Protein AF-A0A4U9CUE2-F1 (afdb_monomer_lite)

Radius of gyration: 15.02 Å; chains: 1; bounding box: 28×36×37 Å

Secondary structure (DSSP, 8-state):
--EEE-S-HHHHHHH-TTSEEESSHHHHHH-TT--EEEE-S-GGGHHHHHHHHHHTT-EEEEPSS--SSHHHHHHHHHHHHHHT--EEE--GGGG-HHHH--

Foldseek 3Di:
DAAEADPDPVVVCVVPVPHHYDPDLVVLLQDPPAAEDEAADPQAVQLVSLLSSLQSLHAYEYEPPNHPDPVSVVVSVVSCVVSVHHYYYCPPCCPDPVNVVD

Structure (mmCIF, N/CA/C/O backbone):
data_AF-A0A4U9CUE2-F1
#
_entry.id   AF-A0A4U9CUE2-F1
#
loop_
_atom_site.group_PDB
_atom_site.id
_atom_site.type_symbol
_atom_site.label_atom_id
_atom_site.label_alt_id
_atom_site.label_comp_id
_atom_site.label_asym_id
_atom_site.label_entity_id
_atom_site.label_seq_id
_atom_site.pdbx_PDB_ins_code
_atom_site.Cartn_x
_atom_site.Cartn_y
_atom_site.Cartn_z
_atom_site.occupancy
_atom_site.B_iso_or_equiv
_atom_site.auth_seq_id
_atom_site.auth_comp_id
_atom_site.auth_asym_id
_atom_site.auth_atom_id
_atom_site.pdbx_PDB_model_num
ATOM 1 N N . MET A 1 1 ? -6.722 -7.182 -13.604 1.00 79.31 1 MET A N 1
ATOM 2 C CA . MET A 1 1 ? -5.428 -7.859 -13.879 1.00 79.31 1 MET A CA 1
ATOM 3 C C . MET A 1 1 ? -4.385 -7.274 -12.936 1.00 79.31 1 MET A C 1
ATOM 5 O O . MET A 1 1 ? -4.584 -6.132 -12.537 1.00 79.31 1 MET A O 1
ATOM 9 N N . PRO A 1 2 ? -3.335 -8.010 -12.532 1.00 91.81 2 PRO A N 1
ATOM 10 C CA . PRO A 1 2 ? -2.307 -7.455 -11.652 1.00 91.81 2 PRO A CA 1
ATOM 11 C C . PRO A 1 2 ? -1.535 -6.321 -12.340 1.00 91.81 2 PRO A C 1
ATOM 13 O O . PRO A 1 2 ? -1.377 -6.318 -13.564 1.00 91.81 2 PRO A O 1
ATOM 16 N N . ALA A 1 3 ? -1.050 -5.376 -11.539 1.00 97.50 3 ALA A N 1
ATOM 17 C CA . ALA A 1 3 ? -0.256 -4.240 -11.984 1.00 97.50 3 ALA A CA 1
ATOM 18 C C . ALA A 1 3 ? 0.847 -3.926 -10.961 1.00 97.50 3 ALA A C 1
ATOM 20 O O . ALA A 1 3 ? 0.691 -4.209 -9.772 1.00 97.50 3 ALA A O 1
ATOM 21 N N . VAL A 1 4 ? 1.957 -3.355 -11.427 1.00 98.31 4 VAL A N 1
ATOM 22 C CA . VAL A 1 4 ? 3.137 -3.023 -10.616 1.00 98.31 4 VAL A CA 1
ATOM 23 C C . VAL A 1 4 ? 3.507 -1.562 -10.831 1.00 98.31 4 VAL A C 1
ATOM 25 O O . VAL A 1 4 ? 3.552 -1.093 -11.964 1.00 98.31 4 VAL A O 1
ATOM 28 N N . SER A 1 5 ? 3.811 -0.843 -9.751 1.00 98.12 5 SER A N 1
ATOM 29 C CA . SER A 1 5 ? 4.446 0.472 -9.845 1.00 98.12 5 SER A CA 1
ATOM 30 C C . SER A 1 5 ? 5.962 0.310 -9.781 1.00 98.12 5 SER A C 1
ATOM 32 O O . SER A 1 5 ? 6.474 -0.278 -8.829 1.00 98.12 5 SER A O 1
ATOM 34 N N . SER A 1 6 ? 6.675 0.790 -10.799 1.00 97.75 6 SER A N 1
ATOM 35 C CA . SER A 1 6 ? 8.138 0.731 -10.868 1.00 97.75 6 SER A CA 1
ATOM 36 C C . SER A 1 6 ? 8.678 1.848 -11.756 1.00 97.75 6 SER A C 1
ATOM 38 O O . SER A 1 6 ? 8.101 2.144 -12.800 1.00 97.75 6 SER A O 1
ATOM 40 N N . SER A 1 7 ? 9.825 2.420 -11.384 1.00 96.75 7 SER A N 1
ATOM 41 C CA . SER A 1 7 ? 10.583 3.329 -12.253 1.00 96.75 7 SER A CA 1
ATOM 42 C C . SER A 1 7 ? 11.335 2.599 -13.373 1.00 96.75 7 SER A C 1
ATOM 44 O O . SER A 1 7 ? 11.736 3.228 -14.349 1.00 96.75 7 SER A O 1
ATOM 46 N N . ASP A 1 8 ? 11.519 1.281 -13.246 1.00 97.06 8 ASP A N 1
ATOM 47 C CA . ASP A 1 8 ? 12.165 0.421 -14.237 1.00 97.06 8 ASP A CA 1
ATOM 48 C C . ASP A 1 8 ? 11.188 -0.670 -14.687 1.00 97.06 8 ASP A C 1
ATOM 50 O O . ASP A 1 8 ? 10.998 -1.694 -14.022 1.00 97.06 8 ASP A O 1
ATOM 54 N N . GLU A 1 9 ? 10.527 -0.420 -15.815 1.00 97.06 9 GLU A N 1
ATOM 55 C CA . GLU A 1 9 ? 9.605 -1.363 -16.446 1.00 97.06 9 GLU A CA 1
ATOM 56 C C . GLU A 1 9 ? 10.329 -2.570 -17.053 1.00 97.06 9 GLU A C 1
ATOM 58 O O . GLU A 1 9 ? 9.810 -3.689 -17.004 1.00 97.06 9 GLU A O 1
ATOM 63 N N . GLY A 1 10 ? 11.534 -2.366 -17.592 1.00 97.06 10 GLY A N 1
ATOM 64 C CA . GLY A 1 10 ? 12.324 -3.430 -18.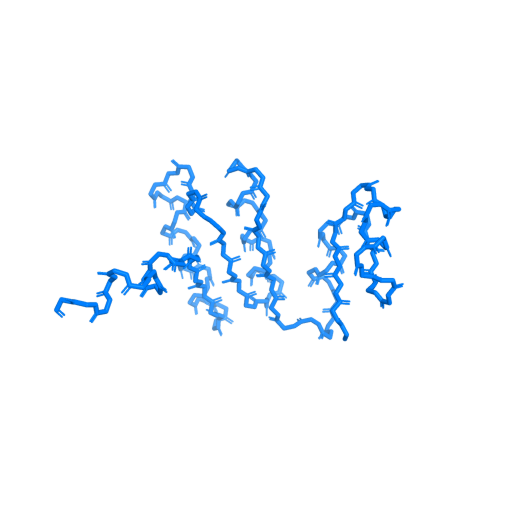205 1.00 97.06 10 GLY A CA 1
ATOM 65 C C . GLY A 1 10 ? 12.630 -4.530 -17.197 1.00 97.06 10 GLY A C 1
ATOM 66 O O . GLY A 1 10 ? 12.401 -5.705 -17.480 1.00 97.06 10 GLY A O 1
ATOM 67 N N . LYS A 1 11 ? 13.041 -4.142 -15.985 1.00 97.69 11 LYS A N 1
ATOM 68 C CA . LYS A 1 11 ? 13.286 -5.076 -14.883 1.00 97.69 11 LYS A CA 1
ATOM 69 C C . LYS A 1 11 ? 12.049 -5.893 -14.511 1.00 97.69 11 LYS A C 1
ATOM 71 O O . LYS A 1 11 ? 12.165 -7.094 -14.301 1.00 97.69 11 LYS A O 1
ATOM 76 N N . VAL A 1 12 ? 10.870 -5.271 -14.451 1.00 98.00 12 VAL A N 1
ATOM 77 C CA . VAL A 1 12 ? 9.623 -5.977 -14.107 1.00 98.00 12 VAL A CA 1
ATOM 78 C C . VAL A 1 12 ? 9.234 -6.970 -15.202 1.00 98.00 12 VAL A C 1
ATOM 80 O O . VAL A 1 12 ? 8.863 -8.103 -14.901 1.00 98.00 12 VAL A O 1
ATOM 83 N N . ARG A 1 13 ? 9.341 -6.570 -16.473 1.00 96.69 13 ARG A N 1
ATOM 84 C CA . ARG A 1 13 ? 8.922 -7.395 -17.615 1.00 96.69 13 ARG A CA 1
ATOM 85 C C . ARG A 1 13 ? 9.817 -8.608 -17.871 1.00 96.69 13 ARG A C 1
ATOM 87 O O . ARG A 1 13 ? 9.359 -9.529 -18.539 1.00 96.69 13 ARG A O 1
ATOM 94 N N . ILE A 1 14 ? 11.051 -8.625 -17.358 1.00 97.75 14 ILE A N 1
ATOM 95 C CA . ILE A 1 14 ? 11.923 -9.812 -17.409 1.00 97.75 14 ILE A CA 1
ATOM 96 C C . ILE A 1 14 ? 11.271 -10.983 -16.664 1.00 97.75 14 ILE A C 1
ATOM 98 O O . ILE A 1 14 ? 11.204 -12.084 -17.206 1.00 97.75 14 ILE A O 1
ATOM 102 N N . ASP A 1 15 ? 10.749 -10.729 -15.464 1.00 97.81 15 ASP A N 1
ATOM 103 C CA . ASP A 1 15 ? 10.124 -11.763 -14.633 1.00 97.81 15 ASP A CA 1
ATOM 104 C C . ASP A 1 15 ? 8.622 -11.912 -14.932 1.00 97.81 15 ASP A C 1
ATOM 106 O O . ASP A 1 15 ? 8.078 -13.017 -14.903 1.00 97.81 15 ASP A O 1
ATOM 110 N N . TRP A 1 16 ? 7.942 -10.806 -15.263 1.00 97.06 16 TRP A N 1
ATOM 111 C CA . TRP A 1 16 ? 6.487 -10.749 -15.449 1.00 97.06 16 TRP A CA 1
ATOM 112 C C . TRP A 1 16 ? 6.094 -10.051 -16.765 1.00 97.06 16 TRP A C 1
ATOM 114 O O . TRP A 1 16 ? 5.610 -8.918 -16.747 1.00 97.06 16 TRP A O 1
ATOM 124 N N . PRO A 1 17 ? 6.229 -10.709 -17.932 1.00 95.94 17 PRO A N 1
ATOM 125 C CA . PRO A 1 17 ? 6.080 -10.050 -19.237 1.00 95.94 17 PRO A CA 1
ATOM 126 C C . PRO A 1 17 ? 4.691 -9.463 -19.531 1.00 95.94 17 PRO A C 1
ATOM 128 O O . PRO A 1 17 ? 4.565 -8.560 -20.354 1.00 95.94 17 PRO A O 1
ATOM 131 N N . ALA A 1 18 ? 3.645 -9.993 -18.892 1.00 95.75 18 ALA A N 1
ATOM 132 C CA . ALA A 1 18 ? 2.251 -9.622 -19.138 1.00 95.75 18 ALA A CA 1
ATOM 133 C C . ALA A 1 18 ? 1.652 -8.691 -18.066 1.00 95.75 18 ALA A C 1
ATOM 135 O O . ALA A 1 18 ? 0.464 -8.373 -18.137 1.00 95.75 18 ALA A O 1
ATOM 136 N N . VAL A 1 19 ? 2.427 -8.289 -17.049 1.00 96.88 19 VAL A N 1
ATOM 137 C CA . VAL A 1 19 ? 1.922 -7.402 -15.992 1.00 96.88 19 VAL A CA 1
ATOM 138 C C . VAL A 1 19 ? 1.892 -5.958 -16.485 1.00 96.88 19 VAL A C 1
ATOM 140 O O . VAL A 1 19 ? 2.814 -5.502 -17.160 1.00 96.88 19 VAL A O 1
ATOM 143 N N . SER A 1 20 ? 0.832 -5.226 -16.144 1.00 97.06 20 SER A N 1
ATOM 144 C CA . SER A 1 20 ? 0.799 -3.785 -16.398 1.00 97.06 20 SER A CA 1
ATOM 145 C C . SER A 1 20 ? 1.807 -3.088 -15.483 1.00 97.06 20 SER A C 1
ATOM 147 O O . SER A 1 20 ? 1.831 -3.368 -14.281 1.00 97.06 20 SER A O 1
ATOM 149 N N . VAL A 1 21 ? 2.623 -2.185 -16.027 1.00 98.06 21 VAL A N 1
ATOM 150 C CA . VAL A 1 21 ? 3.572 -1.384 -15.245 1.00 98.06 21 VAL A CA 1
ATOM 151 C C . VAL A 1 21 ? 3.178 0.084 -15.316 1.00 98.06 21 VAL A C 1
ATOM 153 O O . VAL A 1 21 ? 2.913 0.618 -16.391 1.00 98.06 21 VAL A O 1
ATOM 156 N N . VAL A 1 22 ? 3.128 0.735 -14.158 1.00 98.06 22 VAL A N 1
ATOM 157 C CA . VAL A 1 22 ? 2.843 2.166 -14.023 1.00 98.06 22 VAL A CA 1
ATOM 158 C C . VAL A 1 22 ? 4.015 2.874 -13.352 1.00 98.06 22 VAL A C 1
ATOM 160 O O . VAL A 1 22 ? 4.736 2.279 -12.551 1.00 98.06 22 VAL A O 1
ATOM 163 N N . ALA A 1 23 ? 4.206 4.155 -13.658 1.00 96.44 23 ALA A N 1
ATOM 164 C CA . ALA A 1 23 ? 5.312 4.926 -13.097 1.00 96.44 23 ALA A CA 1
ATOM 165 C C . ALA A 1 23 ? 5.041 5.324 -11.640 1.00 96.44 23 ALA A C 1
ATOM 167 O O . ALA A 1 23 ? 5.942 5.274 -10.809 1.00 96.44 23 ALA A O 1
ATOM 168 N N . GLU A 1 24 ? 3.788 5.659 -11.317 1.00 97.00 24 GLU A N 1
ATOM 169 C CA . GLU A 1 24 ? 3.414 6.221 -10.020 1.00 97.00 24 GLU A CA 1
ATOM 170 C C . GLU A 1 24 ? 2.449 5.305 -9.251 1.00 97.00 24 GLU A C 1
ATOM 172 O O . 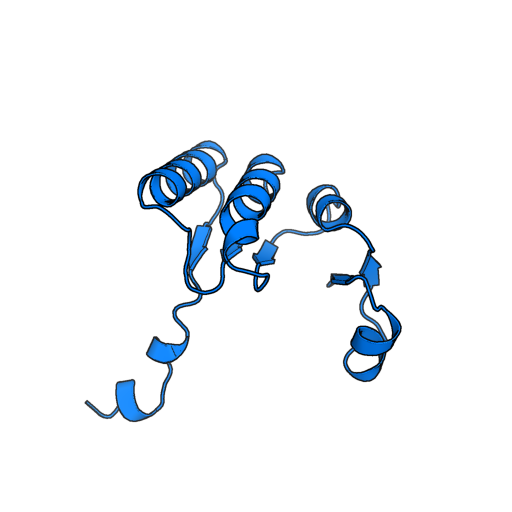GLU A 1 24 ? 1.429 4.886 -9.814 1.00 97.00 24 GLU A O 1
ATOM 177 N N . PRO A 1 25 ? 2.668 5.058 -7.942 1.00 97.94 25 PRO A N 1
ATOM 178 C CA . PRO A 1 25 ? 1.786 4.211 -7.133 1.00 97.94 25 PRO A CA 1
ATOM 179 C C . PRO A 1 25 ? 0.327 4.671 -7.144 1.00 97.94 25 PRO A C 1
ATOM 181 O O . PRO A 1 25 ? -0.590 3.853 -7.123 1.00 97.94 25 PRO A O 1
ATOM 184 N N . ARG A 1 26 ? 0.105 5.987 -7.247 1.00 97.50 26 ARG A N 1
ATOM 185 C CA . ARG A 1 26 ? -1.231 6.585 -7.293 1.00 97.50 26 ARG A CA 1
ATOM 186 C C . ARG A 1 26 ? -2.090 6.041 -8.436 1.00 97.50 26 ARG A C 1
ATOM 188 O O . ARG A 1 26 ? -3.288 5.867 -8.249 1.00 97.50 26 ARG A O 1
ATOM 195 N N . GLN A 1 27 ? -1.485 5.697 -9.573 1.00 98.06 27 GLN A N 1
ATOM 196 C CA . GLN A 1 27 ? -2.210 5.114 -10.705 1.00 98.06 27 GLN A CA 1
ATOM 197 C C . GLN A 1 27 ? -2.849 3.763 -10.341 1.00 98.06 27 GLN A C 1
ATOM 199 O O . GLN A 1 27 ? -3.902 3.429 -10.873 1.00 98.06 27 GLN A O 1
ATOM 204 N N . LEU A 1 28 ? -2.256 3.013 -9.402 1.00 98.25 28 LEU A N 1
ATOM 205 C CA . LEU A 1 28 ? -2.837 1.773 -8.877 1.00 98.25 28 LEU A CA 1
ATOM 206 C C . LEU A 1 28 ? -3.989 2.042 -7.900 1.00 98.25 28 LEU A C 1
ATOM 208 O O . LEU A 1 28 ? -4.939 1.267 -7.820 1.00 98.25 28 LEU A O 1
ATOM 212 N N . PHE A 1 29 ? -3.908 3.131 -7.133 1.00 98.06 29 PHE A N 1
ATOM 213 C CA . PHE A 1 29 ? -4.944 3.495 -6.163 1.00 98.06 29 PHE A CA 1
ATOM 214 C C . PHE A 1 29 ? -6.213 3.985 -6.864 1.00 98.06 29 PHE A C 1
ATOM 216 O O . PHE A 1 29 ? -7.315 3.688 -6.408 1.00 98.06 29 PHE A O 1
ATOM 223 N N . ASP A 1 30 ? -6.054 4.683 -7.988 1.00 97.56 30 ASP A N 1
ATOM 224 C CA . ASP A 1 30 ? -7.158 5.256 -8.757 1.00 97.56 30 ASP A CA 1
ATOM 225 C C . ASP A 1 30 ? -7.829 4.232 -9.703 1.00 97.56 30 ASP A C 1
ATOM 227 O O . ASP A 1 30 ? -8.943 4.475 -10.169 1.00 97.56 30 ASP A O 1
ATOM 231 N N . ASP A 1 31 ? -7.210 3.072 -9.972 1.00 97.62 31 ASP A N 1
ATOM 232 C CA . ASP A 1 31 ? -7.802 2.026 -10.822 1.00 97.62 31 ASP A CA 1
ATOM 233 C C . ASP A 1 31 ? -8.975 1.333 -10.101 1.00 97.62 31 ASP A C 1
ATOM 235 O O . ASP A 1 31 ? -8.759 0.638 -9.100 1.00 97.62 31 ASP A O 1
ATOM 239 N N . PRO A 1 32 ? -10.226 1.456 -10.584 1.00 96.75 32 PRO A N 1
ATOM 240 C CA . PRO A 1 32 ? -11.385 0.846 -9.936 1.00 96.75 32 PRO A CA 1
ATOM 241 C C . PRO A 1 32 ? -11.365 -0.691 -9.954 1.00 96.75 32 PRO A C 1
ATOM 243 O O . PRO A 1 32 ? -12.107 -1.298 -9.189 1.00 96.75 32 PRO A O 1
ATOM 246 N N . ASN A 1 33 ? -10.526 -1.322 -10.781 1.00 97.06 33 ASN A N 1
ATOM 247 C CA . ASN A 1 33 ? -10.437 -2.780 -10.919 1.00 97.06 33 ASN A CA 1
ATOM 248 C C . ASN A 1 33 ? -9.401 -3.429 -9.987 1.00 97.06 33 ASN A C 1
ATOM 250 O O . ASN A 1 33 ? -9.213 -4.646 -10.037 1.00 97.06 33 ASN A O 1
ATOM 254 N N . ILE A 1 34 ? -8.684 -2.636 -9.186 1.00 98.12 34 ILE A N 1
ATOM 255 C CA . ILE A 1 34 ? -7.732 -3.135 -8.188 1.00 98.12 34 ILE A CA 1
ATOM 256 C C . ILE A 1 34 ? -8.410 -3.168 -6.820 1.00 98.12 34 ILE A C 1
ATOM 258 O O . ILE A 1 34 ? -8.848 -2.134 -6.321 1.00 98.12 34 ILE A O 1
ATOM 262 N N . ASP A 1 35 ? -8.446 -4.336 -6.182 1.00 98.12 35 ASP A N 1
ATOM 263 C CA . ASP A 1 35 ? -9.032 -4.500 -4.844 1.00 98.12 35 ASP A CA 1
ATOM 264 C C . ASP A 1 35 ? -8.001 -4.349 -3.713 1.00 98.12 35 ASP A C 1
ATOM 266 O O . ASP A 1 35 ? -8.316 -3.855 -2.628 1.00 98.12 35 ASP A O 1
ATOM 270 N N . LEU A 1 36 ? -6.758 -4.775 -3.958 1.00 98.44 36 LEU A N 1
ATOM 271 C CA . LEU A 1 36 ? -5.699 -4.919 -2.958 1.00 98.44 36 LEU A CA 1
ATOM 272 C C . LEU A 1 36 ? -4.396 -4.270 -3.432 1.00 98.44 36 LEU A C 1
ATOM 274 O O . LEU A 1 36 ? -3.945 -4.513 -4.548 1.00 98.44 36 LEU A O 1
ATOM 278 N N . ILE A 1 37 ? -3.760 -3.522 -2.532 1.00 98.69 37 ILE A N 1
ATOM 279 C CA . ILE A 1 37 ? -2.419 -2.959 -2.688 1.00 98.69 37 ILE A CA 1
ATOM 280 C C . ILE A 1 37 ? -1.458 -3.663 -1.728 1.00 98.69 37 ILE A C 1
ATOM 282 O O . ILE A 1 37 ? -1.721 -3.768 -0.529 1.00 98.69 37 ILE A O 1
ATOM 286 N N . VAL A 1 38 ? -0.318 -4.111 -2.252 1.00 98.50 38 VAL A N 1
ATOM 287 C CA . VAL A 1 38 ? 0.803 -4.629 -1.459 1.00 98.50 38 VAL A CA 1
ATOM 288 C C . VAL A 1 38 ? 1.926 -3.596 -1.488 1.00 98.50 38 VAL A C 1
ATOM 290 O O . VAL A 1 38 ? 2.299 -3.133 -2.563 1.00 98.50 38 VAL A O 1
ATOM 293 N N . ILE A 1 39 ? 2.455 -3.230 -0.319 1.00 98.38 39 ILE A N 1
ATOM 294 C CA . ILE A 1 39 ? 3.453 -2.163 -0.151 1.00 98.38 39 ILE A CA 1
ATOM 295 C C . ILE A 1 39 ? 4.746 -2.754 0.439 1.00 98.38 39 ILE A C 1
ATOM 297 O O . ILE A 1 39 ? 4.873 -2.820 1.662 1.00 98.38 39 ILE A O 1
ATOM 301 N N . PRO A 1 40 ? 5.689 -3.202 -0.414 1.00 97.31 40 PRO A N 1
ATOM 302 C CA . PRO A 1 40 ? 7.029 -3.647 -0.028 1.00 97.31 40 PRO A CA 1
ATOM 303 C C . PRO A 1 40 ? 8.104 -2.603 -0.395 1.00 97.31 40 PRO A C 1
ATOM 305 O O . PRO A 1 40 ? 9.153 -2.930 -0.950 1.00 97.31 40 PRO A O 1
ATOM 308 N N . THR A 1 41 ? 7.802 -1.321 -0.198 1.00 96.06 41 THR A N 1
ATOM 309 C CA . THR A 1 41 ? 8.672 -0.188 -0.556 1.00 96.06 41 THR A CA 1
ATOM 310 C C . THR A 1 41 ? 9.609 0.177 0.611 1.00 96.06 41 THR A C 1
ATOM 312 O O . THR A 1 41 ? 9.559 -0.459 1.658 1.00 96.06 41 THR A O 1
ATOM 315 N N . PRO A 1 42 ? 10.517 1.165 0.490 1.00 95.88 42 PRO A N 1
ATOM 316 C CA . PRO A 1 42 ? 11.320 1.606 1.633 1.00 95.88 42 PRO A CA 1
ATOM 317 C C . PRO A 1 42 ? 10.464 2.058 2.830 1.00 95.88 42 PRO A C 1
ATOM 319 O O . PRO A 1 42 ? 9.396 2.648 2.659 1.00 95.88 42 PRO A O 1
ATOM 322 N N . ASN A 1 43 ? 10.945 1.803 4.049 1.00 93.69 43 ASN A N 1
ATOM 323 C CA . ASN A 1 43 ? 10.175 1.909 5.299 1.00 93.69 43 ASN A CA 1
ATOM 324 C C . ASN A 1 43 ? 9.460 3.256 5.519 1.00 93.69 43 ASN A C 1
ATOM 326 O O . ASN A 1 43 ? 8.368 3.304 6.083 1.00 93.69 43 ASN A O 1
ATOM 330 N N . ASP A 1 44 ? 10.087 4.360 5.119 1.00 94.62 44 ASP A N 1
ATOM 331 C CA . ASP A 1 44 ? 9.569 5.725 5.261 1.00 94.62 44 ASP A CA 1
ATOM 332 C C . ASP A 1 44 ? 8.351 5.999 4.365 1.00 94.62 44 ASP A C 1
ATOM 334 O O . ASP A 1 44 ? 7.509 6.838 4.688 1.00 94.62 44 ASP A O 1
ATOM 338 N N . THR A 1 45 ? 8.209 5.237 3.282 1.00 96.81 45 THR A N 1
ATOM 339 C CA . THR A 1 45 ? 7.086 5.346 2.345 1.00 96.81 45 THR A CA 1
ATOM 340 C C . THR A 1 45 ? 5.858 4.534 2.760 1.00 96.81 45 THR A C 1
ATOM 342 O O . THR A 1 45 ? 4.760 4.804 2.273 1.00 96.81 45 THR A O 1
ATOM 345 N N . HIS A 1 46 ? 5.993 3.580 3.687 1.00 97.69 46 HIS A N 1
ATOM 346 C CA . HIS A 1 46 ? 4.896 2.692 4.085 1.00 97.69 46 HIS A CA 1
ATOM 347 C C . HIS A 1 46 ? 3.661 3.452 4.565 1.00 97.69 46 HIS A C 1
ATOM 349 O O . HIS A 1 46 ? 2.559 3.217 4.076 1.00 97.69 46 HIS A O 1
ATOM 355 N N . PHE A 1 47 ? 3.841 4.390 5.498 1.00 98.19 47 PHE A N 1
ATOM 356 C CA . PHE A 1 47 ? 2.730 5.160 6.049 1.00 98.19 47 PHE A CA 1
ATOM 357 C C . PHE A 1 47 ? 1.998 6.010 4.995 1.00 98.19 47 PHE A C 1
ATOM 359 O O . PHE A 1 47 ? 0.786 5.825 4.851 1.00 98.19 47 PHE A O 1
ATOM 366 N N . PRO A 1 48 ? 2.667 6.913 4.243 1.00 98.12 48 PRO A N 1
ATOM 367 C CA . PRO A 1 48 ? 1.964 7.748 3.271 1.00 98.12 48 PRO A CA 1
ATOM 368 C C . PRO A 1 48 ? 1.291 6.924 2.163 1.00 98.12 48 PRO A C 1
ATOM 370 O O . PRO A 1 48 ? 0.163 7.240 1.785 1.00 98.12 48 PRO A O 1
ATOM 373 N N . LEU A 1 49 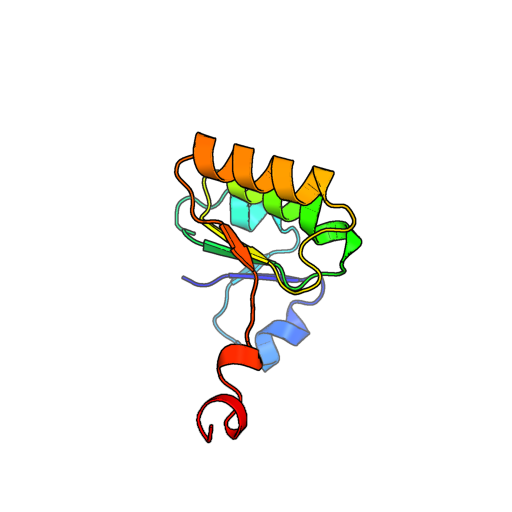? 1.917 5.839 1.689 1.00 98.50 49 LEU A N 1
ATOM 374 C CA . LEU A 1 49 ? 1.328 4.979 0.658 1.00 98.50 49 LEU A CA 1
ATOM 375 C C . LEU A 1 49 ? 0.145 4.161 1.188 1.00 98.50 49 LEU A C 1
ATOM 377 O O . LEU A 1 49 ? -0.894 4.101 0.533 1.00 98.50 49 LEU A O 1
ATOM 381 N N . ALA A 1 50 ? 0.264 3.569 2.380 1.00 98.56 50 ALA A N 1
ATOM 382 C CA . ALA A 1 50 ? -0.819 2.794 2.982 1.00 98.56 50 ALA A CA 1
ATOM 383 C C . ALA A 1 50 ? -2.036 3.675 3.263 1.00 98.56 50 ALA A C 1
ATOM 385 O O . ALA A 1 50 ? -3.161 3.282 2.961 1.00 98.56 50 ALA A O 1
ATOM 386 N N . LYS A 1 51 ? -1.816 4.886 3.789 1.00 98.56 51 LYS A N 1
ATOM 387 C CA . LYS A 1 51 ? -2.894 5.844 4.035 1.00 98.56 51 LYS A CA 1
ATOM 388 C C . LYS A 1 51 ? -3.604 6.215 2.734 1.00 98.56 51 LYS A C 1
ATOM 390 O O . LYS A 1 51 ? -4.824 6.094 2.674 1.00 98.56 51 LYS A O 1
ATOM 395 N N . ALA A 1 52 ? -2.853 6.581 1.693 1.00 98.56 52 ALA A N 1
ATOM 396 C CA . ALA A 1 52 ? -3.418 6.940 0.394 1.00 98.56 52 ALA A CA 1
ATOM 397 C C . ALA A 1 52 ? -4.223 5.786 -0.233 1.00 98.56 52 ALA A C 1
ATOM 399 O O . ALA A 1 52 ? -5.339 5.996 -0.705 1.00 98.56 52 ALA A O 1
ATOM 400 N N . ALA A 1 53 ? -3.702 4.557 -0.181 1.00 98.69 53 ALA A N 1
ATOM 401 C CA . ALA A 1 53 ? -4.398 3.378 -0.689 1.00 98.69 53 ALA A CA 1
ATOM 402 C C . ALA A 1 53 ? -5.696 3.081 0.088 1.00 98.69 53 ALA A C 1
ATOM 404 O O . ALA A 1 53 ? -6.735 2.816 -0.519 1.00 98.69 53 ALA A O 1
ATOM 405 N N . LEU A 1 54 ? -5.672 3.169 1.424 1.00 98.75 54 LEU A N 1
ATOM 406 C CA . LEU A 1 54 ? -6.870 2.990 2.252 1.00 98.75 54 LEU A CA 1
ATOM 407 C C . LEU A 1 54 ? -7.910 4.089 1.993 1.00 98.75 54 LEU A C 1
ATOM 409 O O . LEU A 1 54 ? -9.103 3.797 1.903 1.00 98.75 54 LEU A O 1
ATOM 413 N N . GLU A 1 55 ? -7.480 5.346 1.856 1.00 98.44 55 GLU A N 1
ATOM 414 C CA . GLU A 1 55 ? -8.355 6.482 1.538 1.00 98.44 55 GLU A CA 1
ATOM 415 C C . GLU A 1 55 ? -8.997 6.354 0.152 1.00 98.44 55 GLU A C 1
ATOM 417 O O . GLU A 1 55 ? -10.169 6.702 0.002 1.00 98.44 55 GLU A O 1
ATOM 422 N N . ALA A 1 56 ? -8.283 5.765 -0.813 1.00 98.38 56 ALA A N 1
ATOM 423 C CA . ALA A 1 56 ? -8.806 5.362 -2.121 1.00 98.38 56 ALA A CA 1
ATOM 424 C C . ALA A 1 56 ? -9.717 4.117 -2.064 1.00 98.38 56 ALA A C 1
ATOM 426 O O . ALA A 1 56 ? -10.222 3.649 -3.085 1.00 98.38 56 ALA A O 1
ATOM 427 N N . GLY A 1 57 ? -9.953 3.564 -0.872 1.00 98.31 57 GLY A N 1
ATOM 428 C CA . GLY A 1 57 ? -10.854 2.439 -0.661 1.00 98.31 57 GLY A CA 1
ATOM 429 C C . GLY A 1 57 ? -10.258 1.086 -1.041 1.00 98.31 57 GLY A C 1
ATOM 430 O O . GLY A 1 57 ? -11.025 0.167 -1.319 1.00 98.31 57 GLY A O 1
ATOM 431 N N . LYS A 1 58 ? -8.930 0.941 -1.043 1.00 98.69 58 LYS A N 1
ATOM 432 C CA . LYS A 1 58 ? -8.250 -0.334 -1.305 1.00 98.69 58 LYS A CA 1
ATOM 433 C C . LYS A 1 58 ? -8.011 -1.117 -0.019 1.00 98.69 58 LYS A C 1
ATOM 435 O O . LYS A 1 58 ? -7.835 -0.540 1.053 1.00 98.69 58 LYS A O 1
ATOM 440 N N . HIS A 1 59 ? -7.981 -2.441 -0.123 1.00 98.75 59 HIS A N 1
ATOM 441 C CA . HIS A 1 59 ? -7.366 -3.283 0.900 1.00 98.75 59 HIS A CA 1
ATOM 442 C C . HIS A 1 59 ? -5.844 -3.100 0.848 1.00 98.75 59 HIS A C 1
ATOM 444 O O . HIS A 1 59 ? -5.297 -2.830 -0.222 1.00 98.75 59 HIS A O 1
ATOM 450 N N . VAL A 1 60 ? -5.155 -3.236 1.984 1.00 98.75 60 VAL A N 1
ATOM 451 C CA . VAL A 1 60 ? -3.709 -2.978 2.065 1.00 98.75 60 VAL A CA 1
ATOM 452 C C . VAL A 1 60 ? -2.973 -4.069 2.841 1.00 98.75 60 VAL A C 1
ATOM 454 O O . VAL A 1 60 ? -3.355 -4.435 3.953 1.00 98.75 60 VAL A O 1
ATOM 457 N N . VAL A 1 61 ? -1.870 -4.547 2.264 1.00 98.62 61 VAL A N 1
ATOM 458 C CA . VAL A 1 61 ? -0.837 -5.340 2.943 1.00 98.62 61 VAL A CA 1
ATOM 459 C C . VAL A 1 61 ? 0.462 -4.542 2.930 1.00 98.62 61 VAL A C 1
ATOM 461 O O . VAL A 1 61 ? 0.905 -4.112 1.869 1.00 98.62 61 VAL A O 1
ATOM 464 N N . VAL A 1 62 ? 1.086 -4.358 4.090 1.00 97.94 62 VAL A N 1
ATOM 465 C CA . VAL A 1 62 ? 2.360 -3.635 4.223 1.00 97.94 62 VAL A CA 1
ATOM 466 C C . VAL A 1 62 ? 3.455 -4.597 4.668 1.00 97.94 62 VAL A C 1
ATOM 468 O O . VAL A 1 62 ? 3.226 -5.444 5.540 1.00 97.94 62 VAL A O 1
ATOM 471 N N . ASP A 1 63 ? 4.642 -4.482 4.077 1.00 94.88 63 ASP A N 1
ATOM 472 C CA . ASP A 1 63 ? 5.808 -5.232 4.535 1.00 94.88 63 ASP A CA 1
ATOM 473 C C . ASP A 1 63 ? 6.349 -4.676 5.867 1.00 94.88 63 ASP A C 1
ATOM 475 O O . ASP A 1 63 ? 5.932 -3.628 6.368 1.00 94.88 63 ASP A O 1
ATOM 479 N N . LYS A 1 64 ? 7.250 -5.412 6.515 1.00 91.25 64 LYS A N 1
ATOM 480 C CA . LYS A 1 64 ? 7.860 -4.975 7.773 1.00 91.25 64 LYS A CA 1
ATOM 481 C C . LYS A 1 64 ? 9.059 -4.058 7.507 1.00 91.25 64 LYS A C 1
ATOM 483 O O . LYS A 1 64 ? 9.835 -4.342 6.602 1.00 91.25 64 LYS A O 1
ATOM 488 N N . PRO A 1 65 ? 9.308 -3.059 8.374 1.00 90.94 65 PRO A N 1
ATOM 489 C CA . PRO A 1 65 ? 8.498 -2.636 9.519 1.00 90.94 65 PRO A CA 1
ATOM 490 C C . PRO A 1 65 ? 7.217 -1.915 9.078 1.00 90.94 65 PRO A C 1
ATOM 492 O O . PRO A 1 65 ? 7.247 -1.122 8.150 1.00 90.94 65 PRO A O 1
ATOM 495 N N . PHE A 1 66 ? 6.102 -2.153 9.773 1.00 90.56 66 PHE A N 1
ATOM 496 C CA . PHE A 1 66 ? 4.784 -1.652 9.359 1.00 90.56 66 PHE A CA 1
ATOM 497 C C . PHE A 1 66 ? 4.730 -0.121 9.191 1.00 90.56 66 PHE A C 1
ATOM 499 O O . PHE A 1 66 ? 4.270 0.376 8.169 1.00 90.56 66 PHE A O 1
ATOM 506 N N . THR A 1 67 ? 5.224 0.625 10.178 1.00 89.75 67 THR A N 1
ATOM 507 C CA . THR A 1 67 ? 5.341 2.091 10.157 1.00 89.75 67 THR A CA 1
ATOM 508 C C . THR A 1 67 ? 6.564 2.524 10.968 1.00 89.75 67 THR A C 1
ATOM 510 O O . THR A 1 67 ? 7.105 1.739 11.751 1.00 89.75 67 THR A O 1
ATOM 513 N N . VAL A 1 68 ? 6.990 3.785 10.820 1.00 87.31 68 VAL A N 1
ATOM 514 C CA . VAL A 1 68 ? 8.126 4.348 11.576 1.00 87.31 68 VAL A CA 1
ATOM 515 C C . VAL A 1 68 ? 7.747 4.617 13.037 1.00 87.31 68 VAL A C 1
ATOM 517 O O . VAL A 1 68 ? 8.586 4.503 13.928 1.00 87.31 68 VAL A O 1
ATOM 520 N N . THR A 1 69 ? 6.478 4.943 13.310 1.00 92.25 69 THR A N 1
ATOM 521 C CA . THR A 1 69 ? 5.983 5.203 14.671 1.00 92.25 69 THR A CA 1
ATOM 522 C C . THR A 1 69 ? 4.702 4.434 14.990 1.00 92.25 69 THR A C 1
ATOM 524 O O . THR A 1 69 ? 3.923 4.070 14.106 1.00 92.25 69 THR A O 1
ATOM 527 N N . LEU A 1 70 ? 4.429 4.241 16.284 1.00 94.06 70 LEU A N 1
ATOM 528 C CA . LEU A 1 70 ? 3.173 3.642 16.746 1.00 94.06 70 LEU A CA 1
ATOM 529 C C . LEU A 1 70 ? 1.953 4.535 16.459 1.00 94.06 70 LEU A C 1
ATOM 531 O O . LEU A 1 70 ? 0.863 4.017 16.228 1.00 94.06 70 LEU A O 1
ATOM 535 N N . SER A 1 71 ? 2.112 5.863 16.471 1.00 96.50 71 SER A N 1
ATOM 536 C CA . SER A 1 71 ? 1.018 6.787 16.146 1.00 96.50 71 SER A CA 1
ATOM 537 C C . SER A 1 71 ? 0.545 6.606 14.704 1.00 96.50 71 SER A C 1
ATOM 539 O O . SER A 1 71 ? -0.656 6.497 14.478 1.00 96.50 71 SER A O 1
ATOM 541 N N . GLN A 1 72 ? 1.481 6.458 13.763 1.00 97.44 72 GLN A N 1
ATOM 542 C CA . GLN A 1 72 ? 1.187 6.152 12.363 1.00 97.44 72 GLN A CA 1
ATOM 543 C C . GLN A 1 72 ? 0.432 4.826 12.214 1.00 97.44 72 GLN A C 1
ATOM 545 O O . GLN A 1 72 ? -0.575 4.768 11.515 1.00 97.44 72 GLN A O 1
ATOM 550 N N . ALA A 1 73 ? 0.860 3.771 12.916 1.00 96.19 73 ALA A N 1
ATOM 551 C CA . ALA A 1 73 ? 0.168 2.480 12.888 1.00 96.19 73 ALA A CA 1
ATOM 552 C C . ALA A 1 73 ? -1.291 2.589 13.366 1.00 96.19 73 ALA A C 1
ATOM 554 O O . ALA A 1 73 ? -2.192 2.022 12.749 1.00 96.19 73 ALA A O 1
ATOM 555 N N . ARG A 1 74 ? -1.534 3.335 14.454 1.00 97.69 74 ARG A N 1
ATOM 556 C CA . ARG A 1 74 ? -2.888 3.567 14.989 1.00 97.69 74 ARG A CA 1
ATOM 557 C C . ARG A 1 74 ? -3.754 4.375 14.032 1.00 97.69 74 ARG A C 1
ATOM 559 O O . ARG A 1 74 ? -4.939 4.088 13.901 1.00 97.69 74 ARG A O 1
ATOM 566 N N . GLU A 1 75 ? -3.171 5.368 13.373 1.00 98.31 75 GLU A N 1
ATOM 567 C CA . GLU A 1 75 ? -3.874 6.158 12.369 1.00 98.31 75 GLU A CA 1
ATOM 568 C C . GLU A 1 75 ? -4.307 5.288 11.185 1.00 98.31 75 GLU A C 1
ATOM 570 O O . GLU A 1 75 ? -5.469 5.345 10.791 1.00 98.31 75 GLU A O 1
ATOM 575 N N . LEU A 1 76 ? -3.430 4.422 10.669 1.00 98.38 76 LEU A N 1
ATOM 576 C CA . LEU A 1 76 ? -3.792 3.512 9.580 1.00 98.38 76 LEU A CA 1
ATOM 577 C C . LEU A 1 76 ? -4.903 2.529 9.979 1.00 98.38 76 LEU A C 1
ATOM 579 O O . LEU A 1 76 ? -5.814 2.309 9.184 1.00 98.38 76 LEU A O 1
ATOM 583 N N . ASP A 1 77 ? -4.880 1.978 11.200 1.00 98.38 77 ASP A N 1
ATOM 584 C CA . ASP A 1 77 ? -5.974 1.126 11.706 1.00 98.38 77 ASP A CA 1
ATOM 585 C C . ASP A 1 77 ? -7.304 1.896 11.754 1.00 98.38 77 ASP A C 1
ATOM 587 O O . ASP A 1 77 ? -8.333 1.399 11.292 1.00 98.38 77 ASP A O 1
ATOM 591 N N . ALA A 1 78 ? -7.287 3.144 12.235 1.00 98.56 78 ALA A N 1
ATOM 592 C CA . ALA A 1 78 ? -8.474 3.994 12.260 1.00 98.56 78 ALA A CA 1
ATOM 593 C C . ALA A 1 78 ? -9.007 4.285 10.845 1.00 98.56 78 ALA A C 1
ATOM 595 O O . ALA A 1 78 ? -10.211 4.149 10.602 1.00 98.56 78 ALA A O 1
ATOM 596 N N . VAL A 1 79 ? -8.125 4.622 9.895 1.00 98.50 79 VAL A N 1
ATOM 597 C CA . VAL A 1 79 ? -8.504 4.845 8.492 1.00 98.50 79 VAL A CA 1
ATOM 598 C C . VAL A 1 79 ? -9.094 3.566 7.896 1.00 98.50 79 VAL A C 1
ATOM 600 O O . VAL A 1 79 ? -10.202 3.610 7.362 1.00 98.50 79 VAL A O 1
ATOM 603 N N . ALA A 1 80 ? -8.428 2.420 8.044 1.00 98.56 80 ALA A N 1
ATOM 604 C CA . ALA A 1 80 ? -8.899 1.141 7.516 1.00 98.56 80 ALA A CA 1
ATOM 605 C C . ALA A 1 80 ? -10.293 0.773 8.042 1.00 98.56 80 ALA A C 1
ATOM 607 O O . ALA A 1 80 ? -11.189 0.459 7.254 1.00 98.56 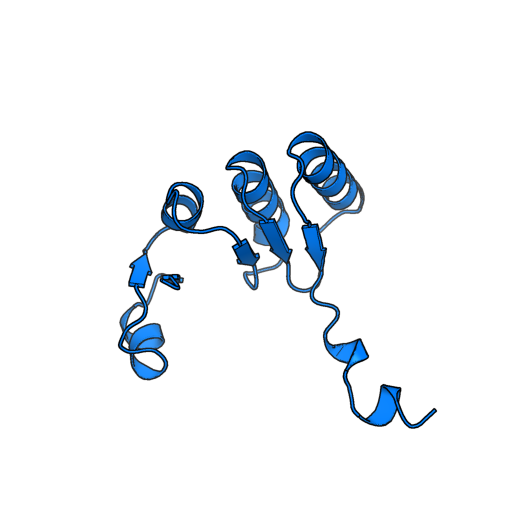80 ALA A O 1
ATOM 608 N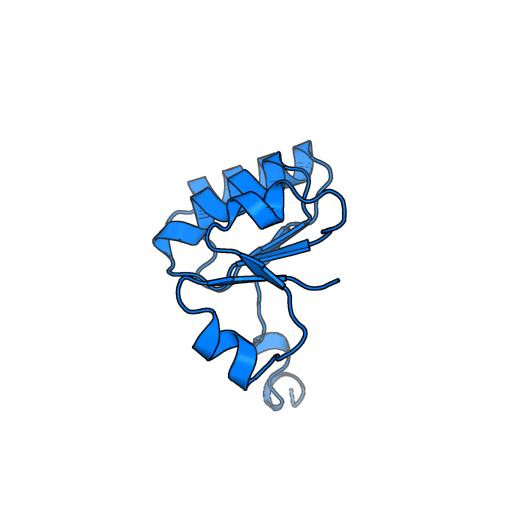 N . ARG A 1 81 ? -10.518 0.912 9.356 1.00 98.38 81 ARG A N 1
ATOM 609 C CA . ARG A 1 81 ? -11.832 0.695 9.983 1.00 98.38 81 ARG A CA 1
ATOM 610 C C . ARG A 1 81 ? -12.892 1.643 9.439 1.00 98.38 81 ARG A C 1
ATOM 612 O O . ARG A 1 81 ? -13.975 1.189 9.085 1.00 98.38 81 ARG A O 1
ATOM 619 N N . SER A 1 82 ? -12.579 2.935 9.330 1.00 98.44 82 SER A N 1
ATOM 620 C CA . SER A 1 82 ? -13.523 3.942 8.820 1.00 98.44 82 SER A CA 1
ATOM 621 C C . SER A 1 82 ? -13.937 3.693 7.366 1.00 98.44 82 SER A C 1
ATOM 623 O O . SER A 1 82 ? -15.056 4.012 6.974 1.00 98.44 82 SER A O 1
ATOM 625 N N . ARG A 1 83 ? -13.045 3.092 6.569 1.00 97.94 83 ARG A N 1
ATOM 626 C CA . ARG A 1 83 ? -13.273 2.767 5.155 1.00 97.94 83 ARG A CA 1
ATOM 627 C C . ARG A 1 83 ? -13.830 1.360 4.940 1.00 97.94 83 ARG A C 1
ATOM 629 O O . ARG A 1 83 ? -14.126 1.008 3.802 1.00 97.94 83 ARG A O 1
ATOM 636 N N . GLY A 1 84 ? -13.955 0.553 5.997 1.00 98.19 84 GLY A N 1
ATOM 637 C CA . GLY A 1 84 ? -14.349 -0.853 5.889 1.00 98.19 84 GLY A CA 1
ATOM 638 C C . GLY A 1 84 ? -13.346 -1.693 5.090 1.00 98.19 84 GLY A C 1
ATOM 639 O O . GLY A 1 84 ? -13.744 -2.607 4.370 1.00 98.19 84 GLY A O 1
ATOM 640 N N . ARG A 1 85 ? -12.049 -1.365 5.168 1.00 98.62 85 ARG A N 1
ATOM 641 C CA . ARG A 1 85 ? -10.978 -2.051 4.431 1.00 98.62 85 ARG A CA 1
ATOM 642 C C . ARG A 1 85 ? -10.097 -2.882 5.344 1.00 98.62 85 ARG A C 1
ATOM 644 O O . ARG A 1 85 ? -9.926 -2.592 6.524 1.00 98.62 85 ARG A O 1
ATOM 651 N N . LEU A 1 86 ? -9.543 -3.943 4.761 1.00 98.50 86 LEU A N 1
ATOM 652 C CA . LEU A 1 86 ? -8.568 -4.793 5.435 1.00 98.50 86 LEU A CA 1
ATOM 653 C C . LEU A 1 86 ? -7.207 -4.115 5.386 1.00 98.50 86 LEU A C 1
ATOM 655 O O . LEU A 1 86 ? -6.781 -3.647 4.331 1.00 98.50 86 LEU A O 1
ATOM 659 N N . LEU A 1 87 ? -6.533 -4.136 6.527 1.00 98.50 87 LEU A N 1
ATOM 660 C CA . LEU A 1 87 ? -5.160 -3.706 6.689 1.00 98.50 87 LEU A CA 1
ATOM 661 C C . LEU A 1 87 ? -4.395 -4.832 7.376 1.00 98.50 87 LEU A C 1
ATOM 663 O O . LEU A 1 87 ? -4.783 -5.281 8.454 1.00 98.50 87 LEU A O 1
ATOM 667 N N . SER A 1 88 ? -3.335 -5.310 6.736 1.00 97.88 88 SER A N 1
ATOM 668 C CA . SER A 1 88 ? -2.521 -6.411 7.242 1.00 97.88 88 SER A CA 1
ATOM 669 C C . SER A 1 88 ? -1.035 -6.098 7.130 1.00 97.88 88 SER A C 1
ATOM 671 O O . SER A 1 88 ? -0.599 -5.343 6.262 1.00 97.88 88 SER A O 1
ATOM 673 N N . VAL A 1 89 ? -0.251 -6.715 8.008 1.00 95.56 89 VAL A N 1
ATOM 674 C CA . VAL A 1 89 ? 1.211 -6.678 7.973 1.00 95.56 89 VAL A CA 1
ATOM 675 C C . VAL A 1 89 ? 1.709 -8.047 7.539 1.00 95.56 89 VAL A C 1
ATOM 677 O O . VAL A 1 89 ? 1.248 -9.072 8.052 1.00 95.56 89 VAL A O 1
ATOM 680 N N . PHE A 1 90 ? 2.672 -8.086 6.623 1.00 93.50 90 PHE A N 1
ATOM 681 C CA . PHE A 1 90 ? 3.198 -9.334 6.083 1.00 93.50 90 PHE A CA 1
ATOM 682 C C . PHE A 1 90 ? 4.091 -10.078 7.096 1.00 93.50 90 PHE A C 1
ATOM 684 O O . PHE A 1 90 ? 5.319 -10.033 7.059 1.00 93.50 90 PHE A O 1
ATOM 691 N N . HIS A 1 91 ? 3.479 -10.792 8.046 1.00 89.12 91 HIS A N 1
ATOM 692 C CA . HIS A 1 91 ? 4.152 -11.643 9.040 1.00 89.12 91 HIS A CA 1
ATOM 693 C C . HIS A 1 91 ? 4.536 -13.033 8.497 1.00 89.12 91 HIS A C 1
ATOM 695 O O . HIS A 1 91 ? 4.222 -14.051 9.105 1.00 89.12 91 HIS A O 1
ATOM 701 N N . ASN A 1 92 ? 5.261 -13.066 7.377 1.00 86.44 92 ASN A N 1
ATOM 702 C CA . ASN A 1 92 ? 5.664 -14.277 6.646 1.00 86.44 92 ASN A CA 1
ATOM 703 C C . ASN A 1 92 ? 6.374 -15.374 7.464 1.00 86.44 92 ASN A C 1
ATOM 705 O O . ASN A 1 92 ? 6.149 -16.547 7.204 1.00 86.44 92 ASN A O 1
ATOM 709 N N . ARG A 1 93 ? 7.161 -15.028 8.490 1.00 85.38 93 ARG A N 1
ATOM 710 C CA . ARG A 1 93 ? 7.851 -16.028 9.333 1.00 85.38 93 ARG A CA 1
ATOM 711 C C . ARG A 1 93 ? 6.932 -16.914 10.183 1.00 85.38 93 ARG A C 1
ATOM 713 O O . ARG A 1 93 ? 7.390 -17.857 10.808 1.00 85.38 93 ARG A O 1
ATOM 720 N N . ARG A 1 94 ? 5.623 -16.638 10.215 1.00 86.50 94 ARG A N 1
ATOM 721 C CA . ARG A 1 94 ? 4.629 -17.569 10.785 1.00 86.50 94 ARG A CA 1
ATOM 722 C C . ARG A 1 94 ? 4.456 -18.841 9.941 1.00 86.50 94 ARG A C 1
ATOM 724 O O . ARG A 1 94 ? 3.721 -19.727 10.355 1.00 86.50 94 ARG A O 1
ATOM 731 N N . TRP A 1 95 ? 5.083 -18.895 8.766 1.00 85.62 95 TRP A N 1
ATOM 732 C CA . TRP A 1 95 ? 5.048 -20.024 7.840 1.00 85.62 95 TRP A CA 1
ATOM 733 C C . TRP A 1 95 ? 6.432 -20.645 7.593 1.00 85.62 95 TRP A C 1
ATOM 735 O O . TRP A 1 95 ? 6.577 -21.433 6.660 1.00 85.62 95 TRP A O 1
ATOM 745 N N . ASP A 1 96 ? 7.440 -20.303 8.402 1.00 86.75 96 ASP A N 1
ATOM 746 C CA . ASP A 1 96 ? 8.738 -20.981 8.345 1.00 86.75 96 ASP A CA 1
ATOM 747 C C . ASP A 1 96 ? 8.560 -22.440 8.821 1.00 86.75 96 ASP A C 1
ATOM 749 O O . ASP A 1 96 ? 7.732 -22.721 9.689 1.00 86.75 96 ASP A O 1
ATOM 753 N N . SER A 1 97 ? 9.278 -23.400 8.230 1.00 83.62 97 SER A N 1
ATOM 754 C CA . SER A 1 97 ? 9.059 -24.833 8.505 1.00 83.62 97 SER A CA 1
ATOM 755 C C . SER A 1 97 ? 9.274 -25.191 9.980 1.00 83.62 97 SER A C 1
ATOM 757 O O . SER A 1 97 ? 8.505 -25.953 10.555 1.00 83.62 97 SER A O 1
ATOM 759 N N . ASP A 1 98 ? 10.264 -24.561 10.613 1.00 84.06 98 ASP A N 1
ATOM 760 C CA . ASP A 1 98 ? 10.608 -24.728 12.027 1.00 84.06 98 ASP A CA 1
ATOM 761 C C . ASP A 1 98 ? 9.562 -24.137 12.989 1.00 84.06 98 ASP A C 1
ATOM 763 O O . ASP A 1 98 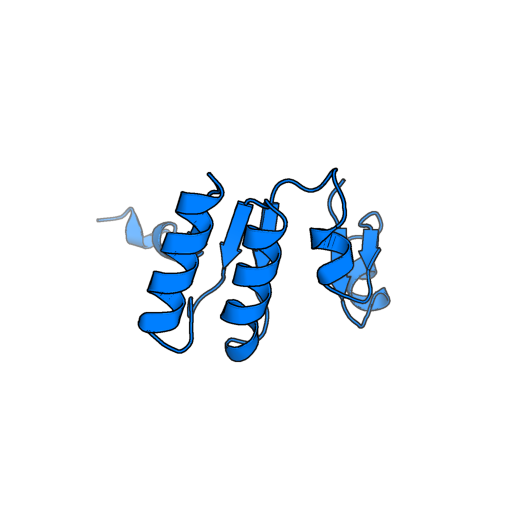? 9.588 -24.423 14.189 1.00 84.06 98 ASP A O 1
ATOM 767 N N . PHE A 1 99 ? 8.634 -23.319 12.485 1.00 75.44 99 PHE A N 1
ATOM 768 C CA . PHE A 1 99 ? 7.527 -22.780 13.269 1.00 75.44 99 PHE A CA 1
ATOM 769 C C . PHE A 1 99 ? 6.459 -23.842 13.567 1.00 75.44 99 PHE A C 1
ATOM 771 O O . PHE A 1 99 ? 5.831 -23.781 14.623 1.00 75.44 99 PHE A O 1
ATOM 778 N N . PHE A 1 100 ? 6.256 -24.806 12.661 1.00 70.81 100 PHE A N 1
ATOM 779 C CA . PHE A 1 100 ? 5.248 -25.865 12.805 1.00 70.81 100 PHE A CA 1
ATOM 780 C C . PHE A 1 100 ? 5.778 -27.137 13.476 1.00 70.81 100 PHE A C 1
ATOM 782 O O . PHE A 1 100 ? 4.980 -27.954 13.926 1.00 70.81 100 PHE A O 1
ATOM 789 N N . ASP A 1 101 ? 7.099 -27.291 13.581 1.00 66.44 101 ASP A N 1
ATOM 790 C CA . ASP A 1 101 ? 7.758 -28.448 14.202 1.00 66.44 101 ASP A CA 1
ATOM 791 C C . ASP A 1 101 ? 7.787 -28.386 15.750 1.00 66.44 101 ASP A C 1
ATOM 793 O O . ASP A 1 101 ? 8.530 -29.134 16.392 1.00 66.44 101 ASP A O 1
ATOM 797 N N . ARG A 1 102 ? 7.005 -27.487 16.367 1.00 55.06 102 ARG A N 1
ATOM 798 C CA . ARG A 1 102 ? 6.880 -27.329 17.827 1.00 55.06 102 ARG A CA 1
ATOM 799 C C . ARG A 1 102 ? 5.511 -27.726 18.353 1.00 55.06 102 ARG A C 1
ATOM 801 O O . ARG A 1 102 ? 4.500 -27.351 17.722 1.00 55.06 102 ARG A O 1
#

Sequence (102 aa):
MPAVSSSDEGKVRIDWPAVSVVAEPRQLFDDPNIDLIVIPTPNDTHFPLAKAALEAGKHVVVDKPFTVTLSQARELDAVARSRGRLLSVFHNRRWDSDFFDR

InterPro domains:
  IPR000683 Gfo/Idh/MocA-like oxidoreductase, N-terminal [PF01408] (14-91)
  IPR036291 NAD(P)-binding domain superfamily [SSF51735] (3-100)
  IPR051317 Gfo/Idh/MocA family oxidoreductases [PTHR43708] (8-99)

pLDDT: mean 94.79, std 7.07, range [55.06, 98.75]

Organism: Raoultella terrigena (NCBI:txid577)